Protein AF-A0A378FTH5-F1 (afdb_monomer)

Solvent-accessible surface area (backbone atoms only — not comparable to full-atom values): 5078 Å² total; per-residue (Å²): 122,57,56,85,67,53,31,54,39,66,59,94,76,43,36,18,21,71,73,26,46,68,48,80,91,49,68,66,62,78,70,61,86,73,84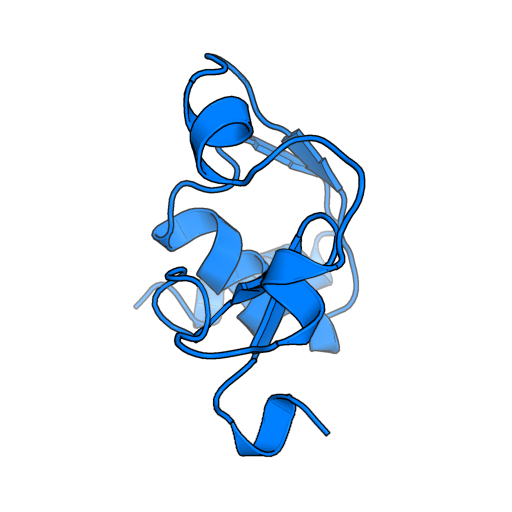,48,76,70,64,56,58,69,48,95,76,36,74,42,77,57,71,49,60,92,37,17,63,28,55,43,9,34,47,74,37,54,67,26,81,41,78,48,64,46,71,68,23,51,52,49,29,56,72,72,71,119

Nearest PDB structures (foldseek):
  4l4z-assembly1_A  TM=9.853E-01  e=4.338E-07  Escherichia coli K-12
  4l5i-assembly2_B-2  TM=9.849E-01  e=5.254E-07  Escherichia coli K-12
  4l51-assembly1_A  TM=9.841E-01  e=1.061E-06  Escherichia coli K-12
  4l51-assembly1_B  TM=9.845E-01  e=1.131E-06  Escherichia coli K-12
  4go1-assembly1_B-2  TM=9.785E-01  e=9.950E-07  Escherichia coli K-12

Mean predicted aligned error: 2.44 Å

pLDDT: mean 96.06, 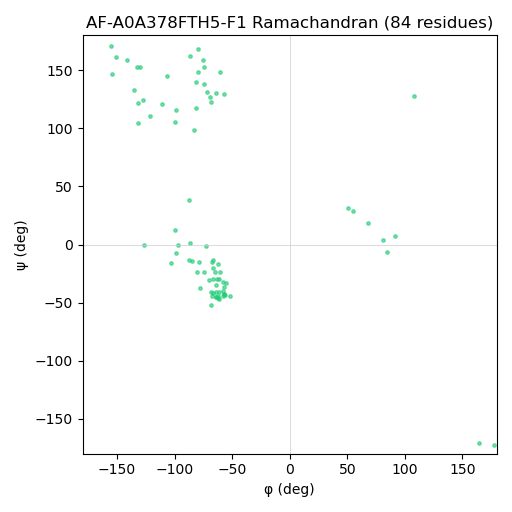std 3.89, range [68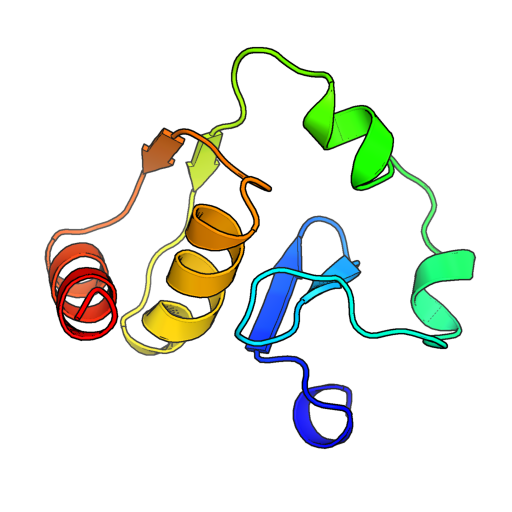.0, 98.75]

Secondary structure (DSSP, 8-state):
-GGGGT--EEETTEEE-TTSPBPTT-THHHH--S--HHHHTTSS--EEE---GGGHHHHHHHHHTTS-SEEE--HHHHHHHHTT--

Organism: Klebsiella pneumoniae (NCBI:txid573)

Foldseek 3Di:
DCVVLQFLDDDQQFGAHLQLHGRPPDPSLVVRDDDDLVNLLVDPAFEDEDEDLSCLSVVLSCCNNVSHDHYDYDPNSVVSVVVVVD

Radius of gyration: 12.67 Å; Cα contacts (8 Å, |Δi|>4): 128; chains: 1; bounding box: 20×36×29 Å

Sequence (86 aa):
MYARKGAVGDILGYFLQADGRPVEGLEIHRELLGVTLDELAQLPTIVGVAGGEEKAQAIYAALIGKRINGLVTEETTARAVLTLAS

InterPro domains:
  IPR007324 Sugar-binding domain, putative [PF04198] (2-82)
  IPR037171 NagB/RpiA transferase-like [SSF100950] (2-84)
  IPR051054 Bacterial SorC Transcriptional Regulators [PTHR34294] (2-84)

Structure (mmCIF, N/CA/C/O backbone):
data_AF-A0A378FTH5-F1
#
_entry.id   AF-A0A378FTH5-F1
#
loop_
_atom_site.group_PDB
_atom_site.id
_atom_site.type_symbol
_atom_site.label_atom_id
_atom_site.label_alt_id
_atom_site.label_comp_id
_atom_site.label_asym_id
_atom_site.label_entity_id
_atom_site.label_seq_id
_atom_site.pdbx_PDB_ins_code
_atom_site.Cartn_x
_atom_site.Cartn_y
_atom_site.Cartn_z
_atom_site.occupancy
_atom_site.B_iso_or_equiv
_atom_site.auth_seq_id
_atom_site.auth_comp_id
_atom_site.auth_asym_id
_atom_site.auth_atom_id
_atom_site.pdbx_PDB_model_num
ATOM 1 N N . MET A 1 1 ? 10.257 -9.616 -11.667 1.00 83.38 1 MET A N 1
ATOM 2 C CA . MET A 1 1 ? 9.602 -10.932 -11.864 1.00 83.38 1 MET A CA 1
ATOM 3 C C . MET A 1 1 ? 8.090 -10.837 -11.658 1.00 83.38 1 MET A C 1
ATOM 5 O O . MET A 1 1 ? 7.359 -11.124 -12.596 1.00 83.38 1 MET A O 1
ATOM 9 N N . TYR A 1 2 ? 7.622 -10.374 -10.494 1.00 93.81 2 TYR A N 1
ATOM 10 C CA . TYR A 1 2 ? 6.192 -10.355 -10.138 1.00 93.81 2 TYR A CA 1
ATOM 11 C C . TYR A 1 2 ? 5.355 -9.274 -10.836 1.00 93.81 2 TYR A C 1
ATOM 13 O O . TYR A 1 2 ? 4.171 -9.490 -11.059 1.00 93.81 2 TYR A O 1
ATOM 21 N N . ALA A 1 3 ? 5.968 -8.177 -11.296 1.00 91.94 3 ALA A N 1
ATOM 22 C CA . ALA A 1 3 ? 5.276 -7.168 -12.109 1.00 91.94 3 ALA A CA 1
ATOM 23 C C . ALA A 1 3 ? 4.643 -7.763 -13.385 1.00 91.94 3 ALA A C 1
ATOM 25 O O . ALA A 1 3 ? 3.525 -7.421 -13.747 1.00 91.94 3 ALA A O 1
ATOM 26 N N . ARG A 1 4 ? 5.303 -8.746 -14.024 1.00 94.06 4 ARG A N 1
ATOM 27 C CA . ARG A 1 4 ? 4.747 -9.475 -15.185 1.00 94.06 4 ARG A CA 1
ATOM 28 C C . ARG A 1 4 ? 3.543 -10.358 -14.828 1.00 94.06 4 ARG A C 1
ATOM 30 O O . ARG A 1 4 ? 2.843 -10.801 -15.727 1.00 94.06 4 ARG A O 1
ATOM 37 N N . LYS A 1 5 ? 3.328 -10.625 -13.536 1.00 94.69 5 LYS A N 1
ATOM 38 C CA . LYS A 1 5 ? 2.178 -11.353 -12.983 1.00 94.69 5 LYS A CA 1
ATOM 39 C C . LYS A 1 5 ? 1.109 -10.405 -12.405 1.00 94.69 5 LYS A C 1
ATOM 41 O O . LYS A 1 5 ? 0.226 -10.867 -11.700 1.00 94.69 5 LYS A O 1
ATOM 46 N N . GLY A 1 6 ? 1.195 -9.097 -12.678 1.00 95.31 6 GLY A N 1
ATOM 47 C CA . GLY A 1 6 ? 0.200 -8.104 -12.250 1.00 95.31 6 GLY A CA 1
ATOM 48 C C . GLY A 1 6 ? 0.470 -7.438 -10.898 1.00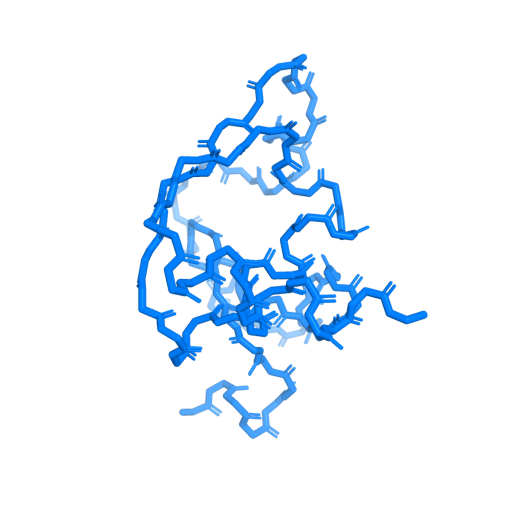 95.31 6 GLY A C 1
ATOM 49 O O . GLY A 1 6 ? -0.381 -6.696 -10.417 1.00 95.31 6 GLY A O 1
ATOM 50 N N . ALA A 1 7 ? 1.634 -7.674 -10.283 1.00 97.94 7 ALA A N 1
ATOM 51 C CA . ALA A 1 7 ? 1.991 -7.017 -9.029 1.00 97.94 7 ALA A CA 1
ATOM 52 C C . ALA A 1 7 ? 2.323 -5.529 -9.234 1.00 97.94 7 ALA A C 1
ATOM 54 O O . ALA A 1 7 ? 3.168 -5.201 -10.071 1.00 97.94 7 ALA A O 1
ATOM 55 N N . VAL A 1 8 ? 1.730 -4.654 -8.419 1.00 97.88 8 VAL A N 1
ATOM 56 C CA . VAL A 1 8 ? 2.049 -3.213 -8.364 1.00 97.88 8 VAL A CA 1
ATOM 57 C C . VAL A 1 8 ? 2.910 -2.833 -7.154 1.00 97.88 8 VAL A C 1
ATOM 59 O O . VAL A 1 8 ? 3.506 -1.764 -7.143 1.00 97.88 8 VAL A O 1
ATOM 62 N N . GLY A 1 9 ? 3.004 -3.714 -6.156 1.00 97.25 9 GLY A N 1
ATOM 63 C CA . GLY A 1 9 ? 3.793 -3.558 -4.930 1.00 97.25 9 GLY A CA 1
ATOM 64 C C . GLY A 1 9 ? 3.583 -4.755 -4.002 1.00 97.25 9 GLY A C 1
ATOM 65 O O . GLY A 1 9 ? 2.937 -5.722 -4.410 1.00 97.25 9 GLY A O 1
ATOM 66 N N . ASP A 1 10 ? 4.099 -4.709 -2.775 1.00 97.69 10 ASP A N 1
ATOM 67 C CA . ASP A 1 10 ? 3.877 -5.744 -1.760 1.00 97.69 10 ASP A CA 1
ATOM 68 C C . ASP A 1 10 ? 3.707 -5.165 -0.348 1.00 97.69 10 ASP A C 1
ATOM 70 O O . ASP A 1 10 ? 4.128 -4.044 -0.059 1.00 97.69 10 ASP A O 1
ATOM 74 N N . ILE A 1 11 ? 3.074 -5.951 0.525 1.00 97.25 11 ILE A N 1
ATOM 75 C CA . ILE A 1 11 ? 3.045 -5.747 1.977 1.00 97.25 11 ILE A CA 1
ATOM 76 C C . ILE A 1 11 ? 3.497 -7.056 2.615 1.00 97.25 11 ILE A C 1
ATOM 78 O O . ILE A 1 11 ? 2.900 -8.096 2.348 1.00 97.25 11 ILE A O 1
ATOM 82 N N . LEU A 1 12 ? 4.529 -7.017 3.463 1.00 96.12 12 LEU A N 1
ATOM 83 C CA . LEU A 1 12 ? 5.085 -8.205 4.133 1.00 96.12 12 LEU A CA 1
ATOM 84 C C . LEU A 1 12 ? 5.502 -9.324 3.150 1.00 96.12 12 LEU A C 1
ATOM 86 O O . LEU A 1 12 ? 5.444 -10.499 3.498 1.00 96.12 12 LEU A O 1
ATOM 90 N N . GLY A 1 13 ? 5.892 -8.981 1.915 1.00 96.12 13 GLY A N 1
ATOM 91 C CA . GLY A 1 13 ? 6.200 -9.952 0.859 1.00 96.12 13 GLY A CA 1
ATOM 92 C C . GLY A 1 13 ? 4.981 -10.456 0.073 1.00 96.12 13 GLY A C 1
ATOM 93 O O . GLY A 1 13 ? 5.142 -11.136 -0.946 1.00 96.12 13 GLY A O 1
ATOM 94 N N . TYR A 1 14 ? 3.758 -10.098 0.474 1.00 97.38 14 TYR A N 1
ATOM 95 C CA . TYR A 1 14 ? 2.548 -10.394 -0.288 1.00 97.38 14 TYR A CA 1
ATOM 96 C C . TYR A 1 14 ? 2.333 -9.352 -1.385 1.00 97.38 14 TYR A C 1
ATOM 98 O O . TYR A 1 14 ? 1.818 -8.260 -1.152 1.00 97.38 14 TYR A O 1
ATOM 106 N N . PHE A 1 15 ? 2.732 -9.707 -2.604 1.00 97.94 15 PHE A N 1
ATOM 107 C CA . PHE A 1 15 ? 2.478 -8.911 -3.804 1.00 97.94 15 PHE A CA 1
ATOM 108 C C . PHE A 1 15 ? 0.988 -8.633 -4.047 1.00 97.94 15 PHE A C 1
ATOM 110 O O . PHE A 1 15 ? 0.182 -9.565 -4.094 1.00 97.94 15 PHE A O 1
ATOM 117 N N . LEU A 1 16 ? 0.653 -7.363 -4.271 1.00 98.00 16 LEU A N 1
ATOM 118 C CA . LEU A 1 16 ? -0.700 -6.856 -4.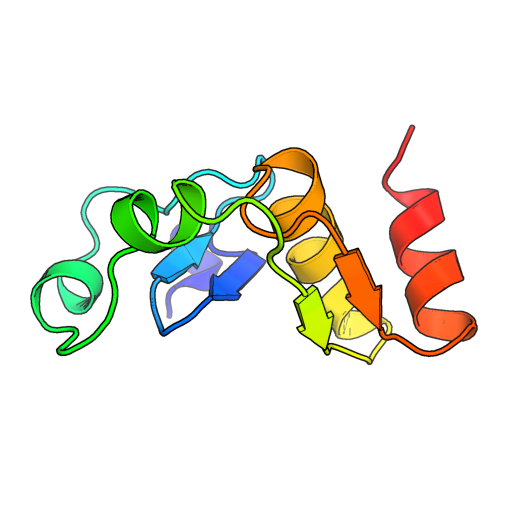498 1.00 98.00 16 LEU A CA 1
ATOM 119 C C . LEU A 1 16 ? -0.921 -6.484 -5.967 1.00 98.00 16 LEU A C 1
ATOM 121 O O . LEU A 1 16 ? -0.021 -5.971 -6.632 1.00 98.00 16 LEU A O 1
ATOM 125 N N . GLN A 1 17 ? -2.137 -6.713 -6.447 1.00 98.06 17 GLN A N 1
ATOM 126 C CA . GLN A 1 17 ? -2.675 -6.215 -7.708 1.00 98.06 17 GLN A CA 1
ATOM 127 C C . GLN A 1 17 ? -3.127 -4.756 -7.563 1.00 98.06 17 GLN A C 1
ATOM 129 O O . GLN A 1 17 ? -3.245 -4.235 -6.455 1.00 98.06 17 GLN A O 1
ATOM 134 N N . ALA A 1 18 ? -3.411 -4.095 -8.688 1.00 96.88 18 ALA A N 1
ATOM 135 C CA . ALA A 1 18 ? -3.848 -2.698 -8.707 1.00 96.88 18 ALA A CA 1
ATOM 136 C C . ALA A 1 18 ? -5.157 -2.441 -7.937 1.00 96.88 18 ALA A C 1
ATOM 138 O O . ALA A 1 18 ? -5.364 -1.314 -7.509 1.00 96.88 18 ALA A O 1
ATOM 139 N N . ASP A 1 19 ? -6.003 -3.460 -7.746 1.00 96.00 19 ASP A N 1
ATOM 140 C CA . ASP A 1 19 ? -7.250 -3.399 -6.968 1.00 96.00 19 ASP A CA 1
ATOM 141 C C . ASP A 1 19 ? -7.049 -3.671 -5.459 1.00 96.00 19 ASP A C 1
ATOM 143 O O . ASP A 1 19 ? -8.013 -3.707 -4.694 1.00 96.00 19 ASP A O 1
ATOM 147 N N . GLY A 1 20 ? -5.803 -3.892 -5.024 1.00 95.88 20 GLY A N 1
ATOM 148 C CA . GLY A 1 20 ? -5.451 -4.175 -3.6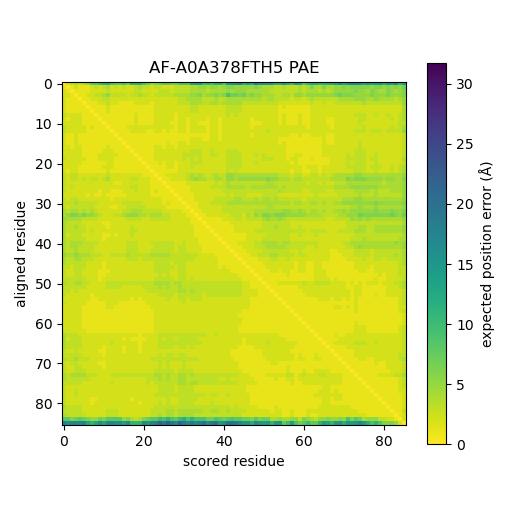33 1.00 95.88 20 GLY A CA 1
ATOM 149 C C . GLY A 1 20 ? -5.650 -5.629 -3.185 1.00 95.88 20 GLY A C 1
ATOM 150 O O . GLY A 1 20 ? -5.417 -5.950 -2.010 1.00 95.88 20 GLY A O 1
ATOM 151 N N . ARG A 1 21 ? -6.052 -6.536 -4.087 1.00 96.50 21 ARG A N 1
ATOM 152 C CA . ARG A 1 21 ? -6.055 -7.984 -3.819 1.00 96.50 21 ARG A CA 1
ATOM 153 C C . ARG A 1 21 ? -4.649 -8.565 -3.973 1.00 96.50 21 ARG A C 1
ATOM 155 O O . ARG A 1 21 ? -3.884 -8.078 -4.802 1.00 96.50 21 ARG A O 1
ATOM 162 N N . PRO A 1 22 ? -4.275 -9.614 -3.222 1.00 96.38 22 PRO A N 1
ATOM 163 C CA . PRO A 1 22 ? -3.028 -10.321 -3.486 1.00 96.38 22 PRO A CA 1
ATOM 164 C C . PRO A 1 22 ? -3.035 -10.920 -4.898 1.00 96.38 22 PRO A C 1
ATOM 166 O O . PRO A 1 22 ? -4.082 -11.296 -5.428 1.00 96.38 22 PRO A O 1
ATOM 169 N N . VAL A 1 23 ? -1.864 -11.006 -5.525 1.00 97.25 23 VAL A N 1
ATOM 170 C CA . VAL A 1 23 ? -1.696 -11.766 -6.770 1.00 97.25 23 VAL A CA 1
ATOM 171 C C . VAL A 1 23 ? -1.858 -13.254 -6.455 1.00 97.25 23 VAL A C 1
ATOM 173 O O . VAL A 1 23 ? -1.130 -13.795 -5.626 1.00 97.25 23 VAL A O 1
ATOM 176 N N . GLU A 1 24 ? -2.798 -13.926 -7.112 1.00 94.69 24 GLU A N 1
ATOM 177 C CA . GLU A 1 24 ? -3.096 -15.333 -6.836 1.00 94.69 24 GLU A CA 1
ATOM 178 C C . GLU A 1 24 ? -2.026 -16.291 -7.385 1.00 94.69 24 GLU A C 1
ATOM 180 O O . GLU A 1 24 ? -1.341 -16.017 -8.373 1.00 94.69 24 GLU A O 1
ATOM 185 N N . GLY A 1 25 ? -1.889 -17.456 -6.743 1.00 93.94 25 GLY A N 1
ATOM 186 C CA . GLY A 1 25 ? -1.042 -18.547 -7.238 1.00 93.94 25 GLY A CA 1
ATOM 187 C C . GLY A 1 25 ? 0.466 -18.267 -7.206 1.00 93.94 25 GLY A C 1
ATOM 188 O O . GLY A 1 25 ? 1.225 -18.939 -7.906 1.00 93.94 25 GLY A O 1
ATOM 189 N N . LEU A 1 26 ? 0.925 -17.286 -6.422 1.00 95.62 26 LEU A N 1
ATOM 190 C CA . LEU A 1 26 ? 2.352 -17.058 -6.214 1.00 95.62 26 LEU A CA 1
ATOM 191 C C . LEU A 1 26 ? 2.905 -18.016 -5.155 1.00 95.62 26 LEU A C 1
ATOM 193 O O . LEU A 1 26 ? 2.526 -17.952 -3.991 1.00 95.62 26 LEU A O 1
ATOM 197 N N . GLU A 1 27 ? 3.841 -18.874 -5.559 1.00 95.31 27 GLU A N 1
ATOM 198 C CA . GLU A 1 27 ? 4.507 -19.829 -4.663 1.00 95.31 27 GLU A CA 1
ATOM 199 C C . GLU A 1 27 ? 5.206 -19.130 -3.492 1.00 95.31 27 GLU A C 1
ATOM 201 O O . GLU A 1 27 ? 5.027 -19.543 -2.352 1.00 95.31 27 GLU A O 1
ATOM 206 N N . ILE A 1 28 ? 5.845 -17.981 -3.750 1.00 95.38 28 ILE A N 1
ATOM 207 C CA . ILE A 1 28 ? 6.496 -17.177 -2.708 1.00 95.38 28 ILE A CA 1
ATOM 208 C C . ILE A 1 28 ? 5.548 -16.803 -1.562 1.00 95.38 28 ILE A C 1
ATOM 210 O O . ILE A 1 28 ? 5.993 -16.773 -0.427 1.00 95.38 28 ILE A O 1
ATOM 214 N N . HIS A 1 29 ? 4.243 -16.589 -1.801 1.00 95.69 29 HIS A N 1
ATOM 215 C CA . HIS A 1 29 ? 3.290 -16.277 -0.719 1.00 95.69 29 HIS A CA 1
ATOM 216 C C . HIS A 1 29 ? 3.121 -17.429 0.281 1.00 95.69 29 HIS A C 1
ATOM 218 O O . HIS A 1 29 ? 2.727 -17.182 1.415 1.00 95.69 29 HIS A O 1
ATOM 224 N N . ARG A 1 30 ? 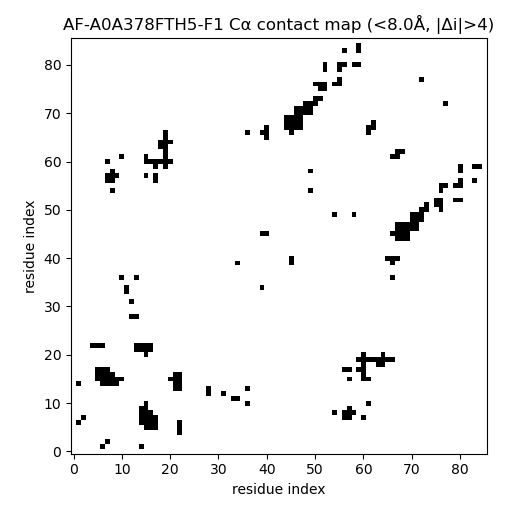3.411 -18.675 -0.120 1.00 94.50 30 ARG A N 1
ATOM 225 C CA . ARG A 1 30 ? 3.346 -19.873 0.741 1.00 94.50 30 ARG A CA 1
ATOM 226 C C . ARG A 1 30 ? 4.643 -20.134 1.504 1.00 94.50 30 ARG A C 1
ATOM 228 O O . ARG A 1 30 ? 4.655 -20.952 2.416 1.00 94.50 30 ARG A O 1
ATOM 235 N N . GLU A 1 31 ? 5.719 -19.460 1.116 1.00 95.38 31 GLU A N 1
ATOM 236 C CA . GLU A 1 31 ? 7.053 -19.596 1.704 1.00 95.38 31 GLU A CA 1
ATOM 237 C C . GLU A 1 31 ? 7.351 -18.485 2.725 1.00 95.38 31 GLU A C 1
ATOM 239 O O . GLU A 1 31 ? 8.370 -18.530 3.415 1.00 95.38 31 GLU A O 1
ATOM 244 N N . LEU A 1 32 ? 6.468 -17.483 2.840 1.00 95.44 32 LEU A N 1
ATOM 245 C CA . LEU A 1 32 ? 6.606 -16.390 3.801 1.00 95.44 32 LEU A CA 1
ATOM 246 C C . LEU A 1 32 ? 6.396 -16.898 5.232 1.00 95.44 32 LEU A C 1
ATOM 248 O O . LEU A 1 32 ? 5.360 -17.468 5.566 1.00 95.44 32 LEU A O 1
ATOM 252 N N . LEU A 1 33 ? 7.364 -16.616 6.103 1.00 95.56 33 LEU A N 1
ATOM 253 C CA . LEU A 1 33 ? 7.246 -16.800 7.547 1.00 95.56 33 LEU A CA 1
ATOM 254 C C . LEU A 1 33 ? 6.919 -15.448 8.192 1.00 95.56 33 LEU A C 1
ATOM 256 O O . LEU A 1 33 ? 7.789 -14.585 8.298 1.00 95.56 33 LEU A O 1
ATOM 260 N N . GLY A 1 34 ? 5.672 -15.248 8.616 1.00 93.19 34 GLY A N 1
ATOM 261 C CA . GLY A 1 34 ? 5.236 -13.997 9.235 1.00 93.19 34 GLY A CA 1
ATOM 262 C C . GLY A 1 34 ? 3.718 -13.854 9.298 1.00 93.19 34 GLY A C 1
ATOM 263 O O . GLY A 1 34 ? 2.988 -14.798 9.010 1.00 93.19 34 GLY A O 1
ATOM 264 N N . VAL A 1 35 ? 3.262 -12.656 9.671 1.00 94.56 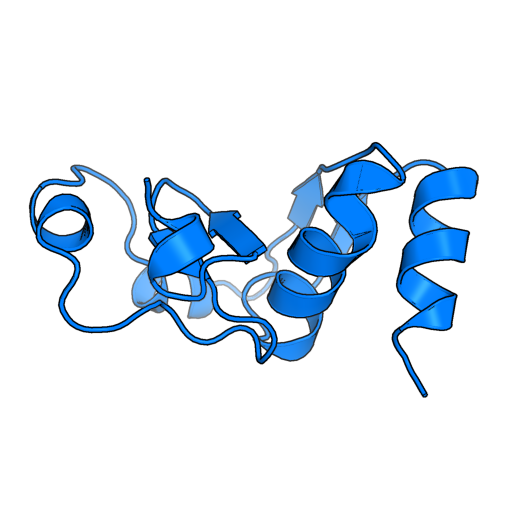35 VAL A N 1
ATOM 265 C CA . VAL A 1 35 ? 1.836 -12.300 9.719 1.00 94.56 35 VAL A CA 1
ATOM 266 C C . VAL A 1 35 ? 1.246 -12.353 8.310 1.00 94.56 35 VAL A C 1
ATOM 268 O O . VAL A 1 35 ? 1.803 -11.782 7.369 1.00 94.56 35 VAL A O 1
ATOM 271 N N . THR A 1 36 ? 0.116 -13.034 8.163 1.00 94.19 36 THR A N 1
ATOM 272 C CA . THR A 1 36 ? -0.632 -13.097 6.904 1.00 94.19 36 THR A CA 1
ATOM 273 C C . THR A 1 36 ? -1.394 -11.796 6.642 1.00 94.19 36 THR A C 1
ATOM 275 O O . THR A 1 36 ? -1.704 -11.035 7.560 1.00 94.19 36 THR A O 1
ATOM 278 N N . LEU A 1 37 ? -1.755 -11.528 5.382 1.00 93.19 37 LEU A N 1
ATOM 279 C CA . LEU A 1 37 ? -2.593 -10.363 5.062 1.00 93.19 37 LEU A CA 1
ATOM 280 C C . LEU A 1 37 ? -3.973 -10.408 5.734 1.00 93.19 37 LEU A C 1
ATOM 282 O O . LEU A 1 37 ? -4.542 -9.351 6.004 1.00 93.19 37 LEU A O 1
ATOM 286 N N . ASP A 1 38 ? -4.511 -11.601 5.988 1.00 92.12 38 ASP A N 1
ATOM 287 C CA . ASP A 1 38 ? -5.829 -11.766 6.604 1.00 92.12 38 ASP A CA 1
ATOM 288 C C . ASP A 1 38 ? -5.781 -11.542 8.117 1.00 92.12 38 ASP A C 1
ATOM 290 O O . ASP A 1 38 ? -6.686 -10.906 8.660 1.00 92.12 38 ASP A O 1
ATOM 294 N N . GLU A 1 39 ? -4.708 -11.983 8.786 1.00 95.12 39 GLU A N 1
ATOM 295 C CA . GLU A 1 39 ? -4.433 -11.645 10.189 1.00 95.12 39 GLU A CA 1
ATOM 296 C C . GLU A 1 39 ? -4.198 -10.142 10.358 1.00 95.12 39 GLU A C 1
ATOM 298 O O . GLU A 1 39 ? -4.778 -9.528 11.254 1.00 95.12 39 GLU A O 1
ATOM 303 N N . LEU A 1 40 ? -3.402 -9.531 9.469 1.00 94.44 40 LEU A N 1
ATOM 304 C CA . LEU A 1 40 ? -3.166 -8.086 9.472 1.00 94.44 40 LEU A CA 1
ATOM 305 C C . LEU A 1 40 ? -4.486 -7.312 9.347 1.00 94.44 40 LEU A C 1
ATOM 307 O O . LEU A 1 40 ? -4.701 -6.353 10.083 1.00 94.44 40 LEU A O 1
ATOM 311 N N . ALA A 1 41 ? -5.391 -7.762 8.469 1.00 92.25 41 ALA A N 1
ATOM 312 C CA . ALA A 1 41 ? -6.692 -7.136 8.235 1.00 92.25 41 ALA A CA 1
ATOM 313 C C . ALA A 1 41 ? -7.662 -7.210 9.433 1.00 92.25 41 ALA A C 1
ATOM 315 O O . ALA A 1 41 ? -8.663 -6.494 9.431 1.00 92.25 41 ALA A O 1
ATOM 316 N N . GLN A 1 42 ? -7.386 -8.035 10.454 1.00 95.38 42 GLN A N 1
ATOM 317 C CA . GLN A 1 42 ? -8.182 -8.060 11.692 1.00 95.38 42 GLN A CA 1
ATOM 318 C C . GLN A 1 42 ? -7.838 -6.915 12.651 1.00 95.38 42 GLN A C 1
ATOM 320 O O . GLN A 1 42 ? -8.581 -6.663 13.602 1.00 95.38 42 GLN A O 1
ATOM 325 N N . LEU A 1 43 ? -6.704 -6.236 12.452 1.00 96.38 43 LEU A N 1
ATOM 326 C CA . LEU A 1 43 ? -6.282 -5.169 13.349 1.00 96.38 43 LEU A CA 1
ATOM 327 C C . LEU A 1 43 ? -7.126 -3.906 13.124 1.00 96.38 43 LEU A C 1
ATOM 329 O O . LEU A 1 43 ? -7.356 -3.506 11.981 1.00 96.38 43 LEU A O 1
ATOM 333 N N . PRO A 1 44 ? -7.546 -3.215 14.200 1.00 96.62 44 PRO A N 1
ATOM 334 C CA . PRO A 1 44 ? -8.357 -2.006 14.074 1.00 96.62 44 PRO A CA 1
ATOM 335 C C . PRO A 1 44 ? -7.587 -0.853 13.417 1.00 96.62 44 PRO A C 1
ATOM 337 O O . PRO A 1 44 ? -8.180 -0.031 12.722 1.00 96.62 44 PRO A O 1
ATOM 340 N N . THR A 1 45 ? -6.265 -0.811 13.597 1.00 97.75 45 THR A N 1
ATOM 341 C CA . THR A 1 45 ? -5.394 0.240 13.069 1.00 97.75 45 THR A CA 1
ATOM 342 C C . THR A 1 45 ? -4.189 -0.388 12.384 1.00 97.75 45 THR A C 1
ATOM 344 O O . THR A 1 45 ? -3.423 -1.112 13.018 1.00 97.75 45 THR A O 1
ATOM 347 N N . ILE A 1 46 ? -4.005 -0.072 11.102 1.00 97.94 46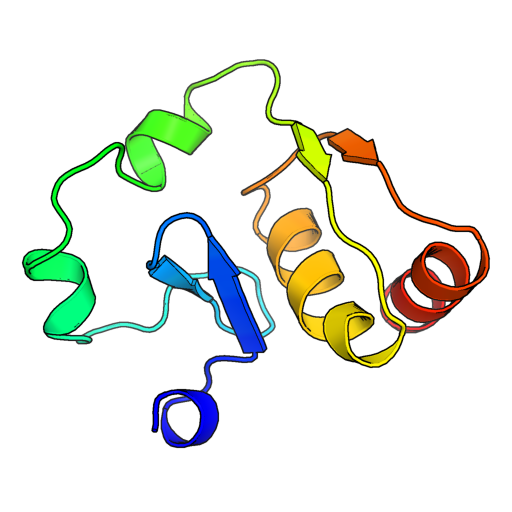 ILE A N 1
ATOM 348 C CA . ILE A 1 46 ? -2.908 -0.559 10.267 1.00 97.94 46 ILE A CA 1
ATOM 349 C C . ILE A 1 46 ? -2.303 0.647 9.546 1.00 97.94 46 ILE A C 1
ATOM 351 O O . ILE A 1 46 ? -2.892 1.185 8.605 1.00 97.94 46 ILE A O 1
ATOM 355 N N . VAL A 1 47 ? -1.133 1.088 10.006 1.00 98.19 47 VAL A N 1
ATOM 356 C CA . VAL A 1 47 ? -0.457 2.275 9.469 1.00 98.19 47 VAL A CA 1
ATOM 357 C C . VAL A 1 47 ? 0.626 1.853 8.484 1.00 98.19 47 VAL A C 1
ATOM 359 O O . VAL A 1 47 ? 1.608 1.222 8.869 1.00 98.19 47 VAL A O 1
ATOM 362 N N . GLY A 1 48 ? 0.459 2.224 7.216 1.00 98.00 48 GLY A N 1
ATOM 363 C CA . GLY A 1 48 ? 1.513 2.129 6.212 1.00 98.00 48 GLY A CA 1
ATOM 364 C C . GLY A 1 48 ? 2.470 3.315 6.309 1.00 98.00 48 GLY A C 1
ATOM 365 O O . GLY A 1 48 ? 2.037 4.452 6.488 1.00 98.00 48 GLY A O 1
ATOM 366 N N . VAL A 1 49 ? 3.768 3.061 6.153 1.00 98.50 49 VAL A N 1
ATOM 367 C CA . VAL A 1 49 ? 4.788 4.108 6.007 1.00 98.50 49 VAL A CA 1
ATOM 368 C C . VAL A 1 49 ? 5.484 3.888 4.673 1.00 98.50 49 VAL A C 1
ATOM 370 O O . VAL A 1 49 ? 6.179 2.889 4.490 1.00 98.50 49 VAL A O 1
ATOM 373 N N . ALA A 1 50 ? 5.257 4.785 3.721 1.00 98.25 50 ALA A N 1
ATOM 374 C CA . ALA A 1 50 ? 5.788 4.654 2.370 1.00 98.25 50 ALA A CA 1
ATOM 375 C C . ALA A 1 50 ? 5.934 6.026 1.709 1.00 98.25 50 ALA A C 1
ATOM 377 O O . ALA A 1 50 ? 5.125 6.918 1.935 1.00 98.25 50 ALA A O 1
ATOM 378 N N . GLY A 1 51 ? 6.951 6.168 0.865 1.00 97.62 51 GLY A N 1
ATOM 379 C CA . GLY A 1 51 ? 7.270 7.387 0.123 1.00 97.62 51 GLY A CA 1
ATOM 380 C C . GLY A 1 51 ? 7.966 7.073 -1.203 1.00 97.62 51 GLY A C 1
ATOM 381 O O . GLY A 1 51 ? 8.491 5.960 -1.365 1.00 97.62 51 GLY A O 1
ATOM 382 N N . GLY A 1 52 ? 7.945 8.045 -2.111 1.00 98.25 52 GLY A N 1
ATOM 383 C CA . GLY A 1 52 ? 8.326 7.989 -3.522 1.00 98.25 52 GLY A CA 1
ATOM 384 C C . GLY A 1 52 ? 7.113 8.052 -4.457 1.00 98.25 52 GLY A C 1
ATOM 385 O O . GLY A 1 52 ? 6.192 7.238 -4.340 1.00 98.25 52 GLY A O 1
ATOM 386 N N . GLU A 1 53 ? 7.124 8.972 -5.429 1.00 98.06 53 GLU A N 1
ATOM 387 C CA . GLU A 1 53 ? 6.088 9.058 -6.474 1.00 98.06 53 GLU A CA 1
ATOM 388 C C . GLU A 1 53 ? 5.983 7.746 -7.266 1.00 98.06 53 GLU A C 1
ATOM 390 O O . GLU A 1 53 ? 4.888 7.318 -7.634 1.00 98.06 53 GLU A O 1
ATOM 395 N N . GLU A 1 54 ? 7.102 7.035 -7.438 1.00 97.38 54 GLU A N 1
ATOM 396 C CA . GLU A 1 54 ? 7.151 5.719 -8.074 1.00 97.38 54 GLU A CA 1
ATOM 397 C C . GLU A 1 54 ? 6.352 4.643 -7.317 1.00 97.38 54 GLU A C 1
ATOM 399 O O . GLU A 1 54 ? 6.020 3.604 -7.891 1.00 97.38 54 GLU A O 1
ATOM 404 N N . LYS A 1 55 ? 6.011 4.887 -6.044 1.00 97.94 55 LYS A N 1
ATOM 405 C CA . LYS A 1 55 ? 5.201 3.984 -5.214 1.00 97.94 55 LYS A CA 1
ATOM 406 C C . LYS A 1 55 ? 3.726 4.358 -5.173 1.00 97.94 55 LYS A C 1
ATOM 408 O O . LYS A 1 55 ? 2.963 3.634 -4.533 1.00 97.94 55 LYS A O 1
ATOM 413 N N . ALA A 1 56 ? 3.297 5.425 -5.852 1.00 98.12 56 ALA A N 1
ATOM 414 C CA . ALA A 1 56 ? 1.913 5.896 -5.796 1.00 98.12 56 ALA A CA 1
ATOM 415 C C . ALA A 1 56 ? 0.899 4.777 -6.097 1.00 98.12 56 ALA A C 1
ATOM 417 O O . ALA A 1 56 ? -0.049 4.589 -5.338 1.00 98.12 56 ALA A O 1
ATOM 418 N N . GLN A 1 57 ? 1.155 3.956 -7.123 1.00 98.06 57 GLN A N 1
ATOM 419 C CA . GLN A 1 57 ? 0.281 2.833 -7.479 1.00 98.06 57 GLN A CA 1
ATOM 420 C C . GLN A 1 57 ? 0.210 1.759 -6.380 1.00 98.06 57 GLN A C 1
ATOM 422 O O . GLN A 1 57 ? -0.867 1.240 -6.094 1.00 98.06 57 GLN A O 1
ATOM 427 N N . ALA A 1 58 ? 1.342 1.430 -5.750 1.00 98.44 58 ALA A N 1
ATOM 428 C CA . ALA A 1 58 ? 1.406 0.446 -4.669 1.00 98.44 58 ALA A CA 1
ATOM 429 C C . ALA A 1 58 ? 0.671 0.939 -3.415 1.00 98.44 58 ALA A C 1
ATOM 431 O O . ALA A 1 58 ? -0.100 0.197 -2.806 1.00 98.44 58 ALA A O 1
ATOM 432 N N . ILE A 1 59 ? 0.890 2.206 -3.053 1.00 98.50 59 ILE A N 1
ATOM 433 C CA . ILE A 1 59 ? 0.246 2.855 -1.908 1.00 98.50 59 ILE A CA 1
ATOM 434 C C . ILE A 1 59 ? -1.265 2.939 -2.135 1.00 98.50 59 ILE A C 1
ATOM 436 O O . ILE A 1 59 ? -2.041 2.585 -1.247 1.00 98.50 59 ILE A O 1
ATOM 440 N N . TYR A 1 60 ? -1.691 3.345 -3.332 1.00 98.31 60 TYR A N 1
ATOM 441 C CA . TYR A 1 60 ? -3.103 3.402 -3.689 1.00 98.31 60 TYR A CA 1
ATOM 442 C C . TYR A 1 60 ? -3.763 2.018 -3.619 1.00 98.31 60 TYR A C 1
ATOM 444 O O . TYR A 1 60 ? -4.794 1.876 -2.963 1.00 98.31 60 TYR A O 1
ATOM 452 N N . ALA A 1 61 ? -3.130 0.981 -4.184 1.00 98.25 61 ALA A N 1
ATOM 453 C CA . ALA A 1 61 ? -3.607 -0.401 -4.094 1.00 98.25 61 ALA A CA 1
ATOM 454 C C . ALA A 1 61 ? -3.757 -0.881 -2.637 1.00 98.25 61 ALA A C 1
ATOM 456 O O . ALA A 1 61 ? -4.768 -1.487 -2.281 1.00 98.25 61 ALA A O 1
ATOM 457 N N . ALA A 1 62 ? -2.790 -0.571 -1.767 1.00 98.00 62 ALA A N 1
ATOM 458 C CA . ALA A 1 62 ? -2.864 -0.905 -0.345 1.00 98.00 62 ALA A CA 1
ATOM 459 C C . ALA A 1 62 ? -4.061 -0.238 0.362 1.00 98.00 62 ALA A C 1
ATOM 461 O O . ALA A 1 62 ? -4.729 -0.883 1.177 1.00 98.00 62 ALA A O 1
ATOM 462 N N . LEU A 1 63 ? -4.345 1.029 0.035 1.00 97.25 63 LEU A N 1
ATOM 463 C CA . LEU A 1 63 ? -5.463 1.795 0.591 1.00 97.25 63 LEU A CA 1
ATOM 464 C C . LEU A 1 63 ? -6.820 1.255 0.121 1.00 97.25 63 LEU A C 1
ATOM 466 O O . LEU A 1 63 ? -7.680 0.954 0.950 1.00 97.25 63 LEU A O 1
ATOM 470 N N . ILE A 1 64 ? -7.022 1.081 -1.191 1.00 96.50 64 ILE A N 1
ATOM 471 C CA . ILE A 1 64 ? -8.316 0.609 -1.720 1.00 96.50 64 ILE A CA 1
ATOM 472 C C . ILE A 1 64 ? -8.581 -0.861 -1.382 1.00 96.50 64 ILE A C 1
ATOM 474 O O . ILE A 1 64 ? -9.725 -1.246 -1.139 1.00 96.50 64 ILE A O 1
ATOM 478 N N . GLY A 1 65 ? -7.519 -1.664 -1.265 1.00 94.81 65 GLY A N 1
ATOM 479 C CA . GLY A 1 65 ? -7.581 -3.038 -0.773 1.00 94.81 65 GLY A CA 1
ATOM 480 C C . GLY A 1 65 ? -7.828 -3.145 0.730 1.00 94.81 65 GLY A C 1
ATOM 481 O O . GLY A 1 65 ? -7.880 -4.263 1.244 1.00 94.81 65 GLY A O 1
ATOM 482 N N . LYS A 1 66 ? -7.940 -2.011 1.444 1.00 94.31 66 LYS A N 1
ATOM 483 C CA . LYS A 1 66 ? -8.072 -1.924 2.908 1.00 94.31 66 LYS A CA 1
ATOM 484 C C . LYS A 1 66 ? -7.000 -2.728 3.651 1.00 94.31 66 LYS A C 1
ATOM 486 O O . LYS A 1 66 ? -7.246 -3.252 4.734 1.00 94.31 66 LYS A O 1
ATOM 491 N N . ARG A 1 67 ? -5.806 -2.841 3.058 1.00 96.25 67 ARG A N 1
ATOM 492 C CA . ARG A 1 67 ? -4.648 -3.516 3.667 1.00 96.25 67 ARG A CA 1
ATOM 493 C C . ARG A 1 67 ? -3.934 -2.612 4.660 1.00 96.25 67 ARG A C 1
ATOM 495 O O . ARG A 1 67 ? -3.281 -3.107 5.568 1.00 96.25 67 ARG A O 1
ATOM 502 N N . ILE A 1 68 ? -4.101 -1.304 4.495 1.00 97.62 68 ILE A N 1
ATOM 503 C CA . ILE A 1 68 ? -3.781 -0.271 5.475 1.00 97.62 68 ILE A CA 1
ATOM 504 C C . ILE A 1 68 ? -4.994 0.653 5.626 1.00 97.62 68 ILE A C 1
ATOM 506 O O . ILE A 1 68 ? -5.781 0.805 4.690 1.00 97.62 68 ILE A O 1
ATOM 510 N N . ASN A 1 69 ? -5.146 1.274 6.793 1.00 96.81 69 ASN A N 1
ATOM 511 C CA . ASN A 1 69 ? -6.197 2.264 7.058 1.00 96.81 69 ASN A CA 1
ATOM 512 C C . ASN A 1 69 ? -5.661 3.598 7.611 1.00 96.81 69 ASN A C 1
ATOM 514 O O . ASN A 1 69 ? -6.426 4.542 7.792 1.00 96.81 69 ASN A O 1
ATOM 518 N N . GLY A 1 70 ? -4.344 3.700 7.799 1.00 97.81 70 GLY A N 1
ATOM 519 C CA . GLY A 1 70 ? -3.611 4.951 7.957 1.00 97.81 70 GLY A CA 1
ATOM 520 C C . GLY A 1 70 ? -2.370 4.956 7.065 1.00 97.81 70 GLY A C 1
ATOM 521 O O . GLY A 1 70 ? -1.817 3.899 6.759 1.00 97.81 70 GLY A O 1
ATOM 522 N N . LEU A 1 71 ? -1.923 6.143 6.653 1.00 98.62 71 LEU A N 1
ATOM 523 C CA . LEU A 1 71 ? -0.726 6.325 5.832 1.00 98.62 71 LEU A CA 1
ATOM 524 C C . LEU A 1 71 ? 0.119 7.483 6.367 1.00 98.62 71 LEU A C 1
ATOM 526 O O . LEU A 1 71 ? -0.397 8.575 6.599 1.00 98.62 71 LEU A O 1
ATOM 530 N N . VAL A 1 72 ? 1.422 7.247 6.493 1.00 98.75 72 VAL A N 1
ATOM 531 C CA . VAL A 1 72 ? 2.448 8.281 6.664 1.00 98.75 72 VAL A CA 1
ATOM 532 C C . VAL A 1 72 ? 3.297 8.321 5.394 1.00 98.75 72 VAL A C 1
ATOM 534 O O . VAL A 1 72 ? 3.883 7.311 5.002 1.00 98.75 72 VAL A O 1
ATOM 537 N N . THR A 1 73 ? 3.335 9.481 4.739 1.00 98.69 73 THR A N 1
ATOM 538 C CA . THR A 1 73 ? 4.030 9.716 3.464 1.00 98.69 73 THR A CA 1
ATOM 539 C C . THR A 1 73 ? 4.397 11.199 3.315 1.00 98.69 73 THR A C 1
ATOM 541 O O . THR A 1 73 ? 3.939 12.020 4.115 1.00 98.69 73 THR A O 1
ATOM 544 N N . GLU A 1 74 ? 5.199 11.565 2.312 1.00 98.44 74 GLU A N 1
ATOM 545 C CA . GLU A 1 74 ? 5.471 12.971 1.980 1.00 98.44 74 GLU A CA 1
ATOM 546 C C . GLU A 1 74 ? 4.434 13.585 1.023 1.00 98.44 74 GLU A C 1
ATOM 548 O O . GLU A 1 74 ? 3.685 12.885 0.342 1.00 98.44 74 GLU A O 1
ATOM 553 N N . GLU A 1 75 ? 4.393 14.920 0.962 1.00 98.56 75 GLU A N 1
ATOM 554 C CA . GLU A 1 75 ? 3.396 15.672 0.189 1.00 98.56 75 GLU A CA 1
ATOM 555 C C . GLU A 1 75 ? 3.372 15.294 -1.300 1.00 98.56 75 GLU A C 1
ATOM 557 O O . GLU A 1 75 ? 2.295 15.130 -1.874 1.00 98.56 75 GLU A O 1
ATOM 562 N N . THR A 1 76 ? 4.538 15.139 -1.932 1.00 98.50 76 THR A N 1
ATOM 563 C CA . THR A 1 76 ? 4.645 14.795 -3.361 1.00 98.50 76 THR A CA 1
ATOM 564 C C . THR A 1 76 ? 4.023 13.431 -3.650 1.00 98.50 76 THR A C 1
ATOM 566 O O . THR A 1 76 ? 3.189 13.305 -4.547 1.00 98.50 76 THR A O 1
ATOM 569 N N . THR A 1 77 ? 4.326 12.435 -2.820 1.00 98.62 77 THR A N 1
ATOM 570 C CA . THR A 1 77 ? 3.751 11.090 -2.917 1.00 98.62 77 THR A CA 1
ATOM 571 C C . THR A 1 77 ? 2.254 11.091 -2.624 1.00 98.62 77 THR A C 1
ATOM 573 O O . THR A 1 77 ? 1.490 10.475 -3.365 1.00 98.62 77 THR A O 1
ATOM 576 N N . ALA A 1 78 ? 1.796 11.837 -1.612 1.00 98.38 78 ALA A N 1
ATOM 577 C CA . ALA A 1 78 ? 0.367 11.987 -1.332 1.00 98.38 78 ALA A CA 1
ATOM 578 C C . ALA A 1 78 ? -0.393 12.570 -2.536 1.00 98.38 78 ALA A C 1
ATOM 580 O O . ALA A 1 78 ? -1.452 12.060 -2.905 1.00 98.38 78 ALA A O 1
ATOM 581 N N . ARG A 1 79 ? 0.159 13.602 -3.189 1.00 98.38 79 ARG A N 1
ATOM 582 C CA . ARG A 1 79 ? -0.423 14.185 -4.409 1.00 98.38 79 ARG A CA 1
ATOM 583 C C . ARG A 1 79 ? -0.479 13.170 -5.547 1.00 98.38 79 ARG A C 1
ATOM 585 O O . ARG A 1 79 ? -1.522 13.064 -6.183 1.00 98.38 79 ARG A O 1
ATOM 592 N N . ALA A 1 80 ? 0.589 12.405 -5.767 1.00 98.44 80 ALA A N 1
ATOM 593 C CA . ALA A 1 80 ? 0.623 11.354 -6.784 1.00 98.44 80 ALA A CA 1
ATOM 594 C C . ALA A 1 80 ? -0.383 10.221 -6.504 1.00 98.44 80 ALA A C 1
ATOM 596 O O . ALA A 1 80 ? -0.974 9.685 -7.432 1.00 98.44 80 ALA A O 1
ATOM 597 N N . VAL A 1 81 ? -0.634 9.874 -5.239 1.00 98.19 81 VAL A N 1
ATOM 598 C CA . VAL A 1 81 ? -1.681 8.903 -4.871 1.00 98.19 81 VAL A CA 1
ATOM 599 C C . VAL A 1 81 ? -3.078 9.470 -5.142 1.00 98.19 81 VAL A C 1
ATOM 601 O O . VAL A 1 81 ? -3.942 8.758 -5.649 1.00 98.19 81 VAL A O 1
ATOM 604 N N . LEU A 1 82 ? -3.312 10.751 -4.841 1.00 97.69 82 LEU A N 1
ATOM 605 C CA . LEU A 1 82 ? -4.610 11.397 -5.059 1.00 97.69 82 LEU A CA 1
ATOM 606 C C . LEU A 1 82 ? -5.012 11.465 -6.538 1.00 97.69 82 LEU A C 1
ATOM 608 O O . LEU A 1 82 ? -6.205 11.412 -6.827 1.00 97.69 82 LEU A O 1
ATOM 612 N N . THR A 1 83 ? -4.065 11.535 -7.480 1.00 97.88 83 THR A N 1
ATOM 613 C CA . THR A 1 83 ? -4.400 11.510 -8.919 1.00 97.88 83 THR A CA 1
ATOM 614 C C . THR A 1 83 ? -4.982 10.169 -9.375 1.00 97.88 83 THR A C 1
ATOM 616 O O . THR A 1 83 ? -5.673 10.126 -10.389 1.00 97.88 83 THR A O 1
ATOM 619 N N . LEU A 1 84 ? -4.753 9.088 -8.622 1.00 96.56 84 LEU A N 1
ATOM 620 C CA . LEU A 1 84 ? -5.285 7.753 -8.905 1.00 96.56 84 LEU A CA 1
ATOM 621 C C . LEU A 1 84 ? -6.707 7.546 -8.353 1.00 96.56 84 LEU A C 1
ATOM 623 O O . LEU A 1 84 ? -7.380 6.602 -8.751 1.00 96.56 84 LEU A O 1
ATOM 627 N N . ALA A 1 85 ? -7.180 8.421 -7.458 1.00 87.69 85 ALA A N 1
ATOM 628 C CA . ALA A 1 85 ? -8.439 8.279 -6.720 1.00 87.69 85 ALA A CA 1
ATOM 629 C C . ALA A 1 85 ? -9.676 8.841 -7.457 1.00 87.69 85 ALA A C 1
ATOM 631 O O . ALA A 1 85 ? -10.534 9.457 -6.825 1.00 87.69 85 ALA A O 1
ATOM 632 N N . SER A 1 86 ? -9.742 8.660 -8.781 1.00 68.00 86 SER A N 1
ATOM 633 C CA . SER A 1 86 ? -10.824 9.185 -9.639 1.00 68.00 86 SER A CA 1
ATOM 634 C C . SER A 1 86 ? -12.118 8.380 -9.553 1.00 68.00 86 SER A C 1
ATOM 636 O O . SER A 1 86 ? -12.030 7.132 -9.536 1.00 68.00 86 SER A O 1
#